Protein AF-0000000069709353 (afdb_homodimer)

Foldseek 3Di:
DDDDDWDADPVRDTDDDPVVCVVQVPDPPWDWDWDADPNDTDIHTDDPVRVVVVVVVVVVVVVVVVVVVVVVVVVVVVVVVVPDPCPDD/DDDDDWDADPVRDTDDDPVVCVVQVPDPPWDWDWDADPNDTDIHTDDPVRVVVVVVVVVVVVVVVVVVVVVVVVVVVVVVVVPDPCPDD

Secondary structure (DSSP, 8-state):
--EEEEEPPTTSEEEPPHHHHHHHT--TT-EEEEEEETTEEEEEPPPHHHHHHHHHHHHHHHHHHHHHHHHHHHHHHHHHHHTS-----/--EEEEEPPTTSEEEPPHHHHHHHT--TT-EEEEEEETTEEEEEPPPHHHHHHHHHHHHHHHHHHHHHHHHHHHHHHHHHHHTS-----

InterPro domains:
  IPR007159 SpoVT-AbrB domain [PF04014] (5-49)
  IPR007159 SpoVT-AbrB domain [PS51740] (3-48)
  IPR007159 SpoVT-AbrB domain [SM00966] (6-51)
  IPR007159 SpoVT-AbrB domain [TIGR01439] (5-45)
  IPR037914 SpoVT-AbrB domain superfamily [SSF89447] (3-46)
  IPR052975 Repressor-like protein SSo7c3-like [PTHR34860] (1-76)

pLDDT: mean 92.08, std 11.32, range [41.44, 98.44]

Sequence (178 aa):
MTEHTRKVGDRGQVTIPKELRDRRGIEGGDEIRFIEVNDEIIIKPPTDEERLAEGYKKRADRSRQLVEEMEGTSAEATDRLGDAPEWGEMTEHTRKVGDRGQVTIPKELRDRRGIEGGDEIRFIEVNDEIIIKPPTDEERLAEGYKKRADRSRQLVEEMEGTSAEATDRLGDAPEWGE

Nearest PDB structures (foldseek):
  1yfb-assembly1_A  TM=8.579E-01  e=1.110E-02  Bacillus subtilis
  1z0r-assembly1_B  TM=8.480E-01  e=2.102E-02 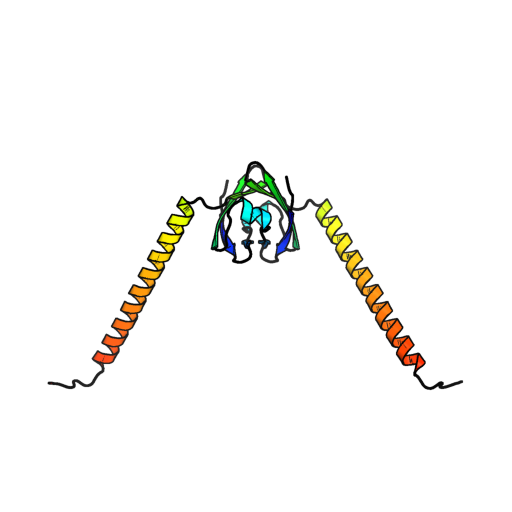 Bacillus subtilis
  2w1t-assembly1_B  TM=9.396E-01  e=4.244E-02  Bacillus subtilis
  2ro4-assembly1_B  TM=8.033E-01  e=1.972E-02  Bacillus subtilis
  2mrn-assembly1_B  TM=8.756E-01  e=7.541E-02  Escherichia coli K-12

Solvent-accessible surface area (backbone atoms only — not comparable to full-atom values): 9948 Å² total; per-residue (Å²): 120,74,74,44,76,42,57,28,33,84,81,36,31,34,59,54,53,63,72,58,26,64,75,61,67,53,49,56,66,38,54,27,35,41,36,56,56,96,93,30,40,34,49,40,66,60,50,72,65,54,50,49,51,51,52,52,51,53,52,51,49,52,50,52,52,50,51,51,49,49,51,49,53,50,51,51,51,52,55,56,51,71,67,46,73,78,73,67,132,119,73,72,44,76,42,57,27,33,84,81,35,31,34,58,54,54,63,70,58,25,65,76,61,68,54,49,56,68,37,54,29,36,39,37,56,56,96,93,29,40,33,51,41,65,61,51,72,65,55,50,49,52,52,52,51,49,53,51,51,50,53,49,51,51,50,52,50,49,49,50,48,53,51,51,50,51,52,56,58,50,72,68,44,75,78,74,66,132

Organism: NCBI:txid1604004

Structure (mmCIF, N/CA/C/O backbone):
data_AF-0000000069709353-model_v1
#
loop_
_entity.id
_entity.type
_entity.pdbx_description
1 polymer 'AbrB family transcriptional regulator'
#
loop_
_atom_site.group_PDB
_atom_site.id
_atom_site.type_symbol
_atom_site.label_atom_id
_atom_site.label_alt_id
_atom_site.label_comp_id
_atom_site.label_asym_id
_atom_site.label_entity_id
_atom_site.label_seq_id
_atom_site.pdbx_PDB_ins_code
_atom_site.Cartn_x
_atom_site.Cartn_y
_atom_site.Cartn_z
_atom_site.occupancy
_atom_site.B_iso_or_equiv
_atom_site.auth_seq_id
_atom_site.auth_comp_id
_atom_site.auth_asym_id
_atom_site.auth_atom_id
_atom_site.pdbx_PDB_model_num
ATOM 1 N N . MET A 1 1 ? -19.094 2.217 10.398 1 61.88 1 MET A N 1
ATOM 2 C CA . MET A 1 1 ? -18.172 2.373 9.273 1 61.88 1 MET A CA 1
ATOM 3 C C . MET A 1 1 ? -16.812 2.889 9.75 1 61.88 1 MET A C 1
ATOM 5 O O . MET A 1 1 ? -16.703 4.035 10.195 1 61.88 1 MET A O 1
ATOM 9 N N . THR A 1 2 ? -15.945 1.959 10.266 1 78.25 2 THR A N 1
ATOM 10 C CA . THR A 1 2 ? -14.719 2.439 10.875 1 78.25 2 THR A CA 1
ATOM 11 C C . THR A 1 2 ? -13.719 2.889 9.812 1 78.25 2 THR A C 1
ATOM 13 O O . THR A 1 2 ? -13.562 2.23 8.781 1 78.25 2 THR A O 1
ATOM 16 N N . GLU A 1 3 ? -13.367 4.238 9.859 1 90.94 3 GLU A N 1
ATOM 17 C CA . GLU A 1 3 ? -12.383 4.848 8.961 1 90.94 3 GLU A CA 1
ATOM 18 C C . GLU A 1 3 ? -10.977 4.77 9.547 1 90.94 3 GLU A C 1
ATOM 20 O O . GLU A 1 3 ? -10.797 4.91 10.758 1 90.94 3 GLU A O 1
ATOM 25 N N . HIS A 1 4 ? -10.023 4.383 8.633 1 94.69 4 HIS A N 1
ATOM 26 C CA . HIS A 1 4 ? -8.617 4.344 9.008 1 94.69 4 HIS A CA 1
ATOM 27 C C . HIS A 1 4 ? -7.777 5.254 8.117 1 94.69 4 HIS A C 1
ATOM 29 O O . HIS A 1 4 ? -8.008 5.324 6.91 1 94.69 4 HIS A O 1
ATOM 35 N N . THR A 1 5 ? -6.855 6.016 8.734 1 95.38 5 THR A N 1
ATOM 36 C CA . THR A 1 5 ? -5.953 6.883 7.984 1 95.38 5 THR A CA 1
ATOM 37 C C . THR A 1 5 ? -4.535 6.316 7.984 1 95.38 5 THR A C 1
ATOM 39 O O . THR A 1 5 ? -4.051 5.844 9.016 1 95.38 5 THR A O 1
ATOM 42 N N . ARG A 1 6 ? -3.936 6.332 6.801 1 97.06 6 ARG A N 1
ATOM 43 C CA . ARG A 1 6 ? -2.562 5.859 6.664 1 97.06 6 ARG A CA 1
ATOM 44 C C . ARG A 1 6 ? -1.762 6.762 5.73 1 97.06 6 ARG A C 1
ATOM 46 O O . ARG A 1 6 ? -2.318 7.355 4.805 1 97.06 6 ARG A O 1
ATOM 53 N N . LYS A 1 7 ? -0.504 6.844 5.973 1 97.12 7 LYS A N 1
ATOM 54 C CA . LYS A 1 7 ? 0.393 7.629 5.129 1 97.12 7 LYS A CA 1
ATOM 55 C C . LYS A 1 7 ? 0.875 6.816 3.932 1 97.12 7 LYS A C 1
ATOM 57 O O . LYS A 1 7 ? 1.219 5.641 4.074 1 97.12 7 LYS A O 1
ATOM 62 N N . VAL A 1 8 ? 0.862 7.508 2.832 1 98.38 8 VAL A N 1
ATOM 63 C CA . VAL A 1 8 ? 1.383 6.879 1.622 1 98.38 8 VAL A CA 1
ATOM 64 C C . VAL A 1 8 ? 2.906 6.98 1.603 1 98.38 8 VAL A C 1
ATOM 66 O O . VAL A 1 8 ? 3.467 8.047 1.871 1 98.38 8 VAL A O 1
ATOM 69 N N . GLY A 1 9 ? 3.539 5.91 1.3 1 98.12 9 GLY A N 1
ATOM 70 C CA . GLY A 1 9 ? 4.984 5.91 1.152 1 98.12 9 GLY A CA 1
ATOM 71 C C . GLY A 1 9 ? 5.457 6.602 -0.113 1 98.12 9 GLY A C 1
ATOM 72 O O . GLY A 1 9 ? 4.656 6.898 -1.001 1 98.12 9 GLY A O 1
ATOM 73 N N . ASP A 1 10 ? 6.836 6.781 -0.278 1 97.38 10 ASP A N 1
ATOM 74 C CA . ASP A 1 10 ? 7.445 7.52 -1.382 1 97.38 10 ASP A CA 1
ATOM 75 C C . ASP A 1 10 ? 7.191 6.816 -2.715 1 97.38 10 ASP A C 1
ATOM 77 O O . ASP A 1 10 ? 7.109 7.469 -3.758 1 97.38 10 ASP A O 1
ATOM 81 N N . ARG A 1 11 ? 7.012 5.551 -2.625 1 96.31 11 ARG A N 1
ATOM 82 C CA . ARG A 1 11 ? 6.859 4.785 -3.857 1 96.31 11 ARG A CA 1
ATOM 83 C C . ARG A 1 11 ? 5.395 4.422 -4.098 1 96.31 11 ARG A C 1
ATOM 85 O O . ARG A 1 11 ? 5.098 3.504 -4.863 1 96.31 11 ARG A O 1
ATOM 92 N N . GLY A 1 12 ? 4.508 5.023 -3.324 1 98 12 GLY A N 1
ATOM 93 C CA . GLY A 1 12 ? 3.084 4.801 -3.518 1 98 12 GLY A CA 1
ATOM 94 C C . GLY A 1 12 ? 2.549 3.631 -2.711 1 98 12 GLY A C 1
ATOM 95 O O . GLY A 1 12 ? 1.427 3.174 -2.941 1 98 12 GLY A O 1
ATOM 96 N N . GLN A 1 13 ? 3.342 3.123 -1.761 1 98.38 13 GLN A N 1
ATOM 97 C CA . GLN A 1 13 ? 2.92 1.999 -0.931 1 98.38 13 GLN A CA 1
ATOM 98 C C . GLN A 1 13 ? 2.088 2.475 0.256 1 98.38 13 GLN A C 1
ATOM 100 O O . GLN A 1 13 ? 2.377 3.516 0.847 1 98.38 13 GLN A O 1
ATOM 105 N N . VAL A 1 14 ? 1.079 1.693 0.552 1 98.19 14 VAL A N 1
ATOM 106 C CA . VAL A 1 14 ? 0.271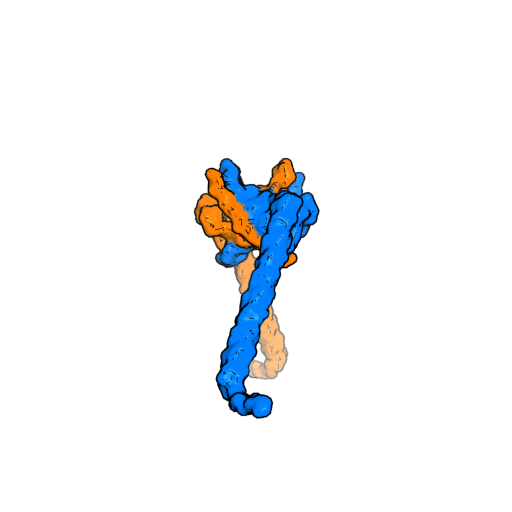 1.98 1.732 1 98.19 14 VAL A CA 1
ATOM 107 C C . VAL A 1 14 ? -0.056 0.681 2.465 1 98.19 14 VAL A C 1
ATOM 109 O O . VAL A 1 14 ? -0.217 -0.369 1.837 1 98.19 14 VAL A O 1
ATOM 112 N N . THR A 1 15 ? -0.146 0.765 3.727 1 98.44 15 THR A N 1
ATOM 113 C CA . THR A 1 15 ? -0.475 -0.398 4.543 1 98.44 15 THR A CA 1
ATOM 114 C C . THR A 1 15 ? -1.981 -0.498 4.762 1 98.44 15 THR A C 1
ATOM 116 O O . THR A 1 15 ? -2.607 0.445 5.25 1 98.44 15 THR A O 1
ATOM 119 N N . ILE A 1 16 ? -2.506 -1.633 4.379 1 97.94 16 ILE A N 1
ATOM 120 C CA . ILE A 1 16 ? -3.906 -1.901 4.68 1 97.94 16 ILE A CA 1
ATOM 121 C C . ILE A 1 16 ? -4.062 -2.25 6.16 1 97.94 16 ILE A C 1
ATOM 123 O O . ILE A 1 16 ? -3.459 -3.213 6.641 1 97.94 16 ILE A O 1
ATOM 127 N N . PRO A 1 17 ? -4.855 -1.536 6.84 1 97.38 17 PRO A N 1
ATOM 128 C CA . PRO A 1 17 ? -4.973 -1.766 8.281 1 97.38 17 PRO A CA 1
ATOM 129 C C . PRO A 1 17 ? -5.324 -3.211 8.625 1 97.38 17 PRO A C 1
ATOM 131 O O . PRO A 1 17 ? -6.102 -3.846 7.906 1 97.38 17 PRO A O 1
ATOM 134 N N . LYS A 1 18 ? -4.855 -3.607 9.734 1 96.38 18 LYS A N 1
ATOM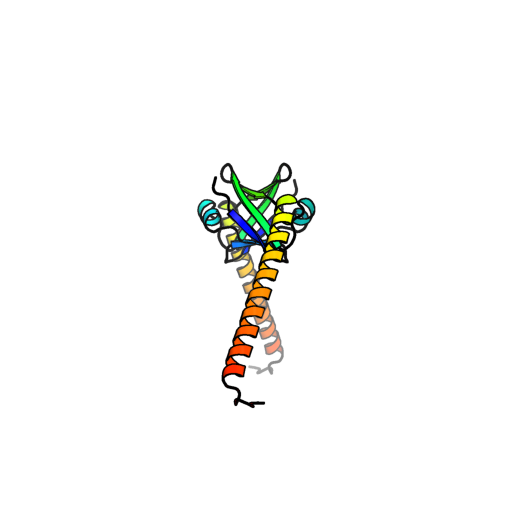 135 C CA . LYS A 1 18 ? -5.035 -4.992 10.156 1 96.38 18 LYS A CA 1
ATOM 136 C C . LYS A 1 18 ? -6.516 -5.348 10.258 1 96.38 18 LYS A C 1
ATOM 138 O O . LYS A 1 18 ? -6.93 -6.422 9.812 1 96.38 18 LYS A O 1
ATOM 143 N N . GLU A 1 19 ? -7.195 -4.5 10.852 1 95.12 19 GLU A N 1
ATOM 144 C CA . GLU A 1 19 ? -8.625 -4.758 11.031 1 95.12 19 GLU A CA 1
ATOM 145 C C . GLU A 1 19 ? -9.312 -5.023 9.695 1 95.12 19 GLU A C 1
ATOM 147 O O . GLU A 1 19 ? -10.148 -5.918 9.594 1 95.12 19 GLU A O 1
ATOM 152 N N . LEU A 1 20 ? -8.984 -4.258 8.672 1 95.75 20 LEU A N 1
ATOM 153 C CA . LEU A 1 20 ? -9.57 -4.426 7.348 1 95.75 20 LEU A CA 1
ATOM 154 C C . LEU A 1 20 ? -9.086 -5.719 6.703 1 95.75 20 LEU A C 1
ATOM 156 O O . LEU A 1 20 ? -9.859 -6.422 6.051 1 95.75 20 LEU A O 1
ATOM 160 N N . ARG A 1 21 ? -7.805 -6.012 6.891 1 96.81 21 ARG A N 1
ATOM 161 C CA . ARG A 1 21 ? -7.273 -7.25 6.336 1 96.81 21 ARG A CA 1
ATOM 162 C C . ARG A 1 21 ? -7.965 -8.469 6.945 1 96.81 21 ARG A C 1
ATOM 164 O O . ARG A 1 21 ? -8.367 -9.383 6.227 1 96.81 21 ARG A O 1
ATOM 171 N N . ASP A 1 22 ? -8.117 -8.43 8.242 1 95.19 22 ASP A N 1
ATOM 172 C CA . ASP A 1 22 ? -8.773 -9.531 8.945 1 95.19 22 ASP A CA 1
ATOM 173 C C . ASP A 1 22 ? -10.211 -9.703 8.469 1 95.19 22 ASP A C 1
ATOM 175 O O . ASP A 1 22 ? -10.648 -10.828 8.203 1 95.19 22 ASP A O 1
ATOM 179 N N . ARG A 1 23 ? -10.914 -8.656 8.289 1 94.38 23 ARG A N 1
ATOM 180 C CA . ARG A 1 23 ? -12.328 -8.695 7.934 1 94.38 23 ARG A CA 1
ATOM 181 C C . ARG A 1 23 ? -12.516 -9.148 6.488 1 94.38 23 ARG A C 1
ATOM 183 O O . ARG A 1 23 ? -13.5 -9.812 6.164 1 94.38 23 ARG A O 1
ATOM 190 N N . ARG A 1 24 ? -11.547 -8.812 5.652 1 95.38 24 ARG A N 1
ATOM 191 C CA . ARG A 1 24 ? -11.703 -9.086 4.23 1 95.38 24 ARG A CA 1
ATOM 192 C C . ARG A 1 24 ? -10.883 -10.305 3.812 1 95.38 24 ARG A C 1
ATOM 194 O O . ARG A 1 24 ? -10.867 -10.68 2.639 1 95.38 24 ARG A O 1
ATOM 201 N N . GLY A 1 25 ? -10.148 -10.789 4.777 1 95.38 25 GLY A N 1
ATOM 202 C CA . GLY A 1 25 ? -9.375 -11.992 4.496 1 95.38 25 GLY A CA 1
ATOM 203 C C . GLY A 1 25 ? -8.18 -11.734 3.598 1 95.38 25 GLY A C 1
ATOM 204 O O . GLY A 1 25 ? -7.895 -12.523 2.699 1 95.38 25 GLY A O 1
ATOM 205 N N . ILE A 1 26 ? -7.621 -10.672 3.781 1 97 26 ILE A N 1
ATOM 206 C CA . ILE A 1 26 ? -6.445 -10.336 2.986 1 97 26 ILE A CA 1
ATOM 207 C C . ILE A 1 26 ? -5.184 -10.781 3.723 1 97 26 ILE A C 1
ATOM 209 O O . ILE A 1 26 ? -4.965 -10.414 4.875 1 97 26 ILE A O 1
ATOM 213 N N . GLU A 1 27 ? -4.355 -11.547 3.051 1 96.75 27 GLU A N 1
ATOM 214 C CA . GLU A 1 27 ? -3.117 -12.07 3.615 1 96.75 27 GLU A CA 1
ATOM 215 C C . GLU A 1 27 ? -1.909 -11.648 2.785 1 96.75 27 GLU A C 1
ATOM 217 O O . GLU A 1 27 ? -2.055 -11.242 1.63 1 96.75 27 GLU A O 1
ATOM 222 N N . GLY A 1 28 ? -0.831 -11.648 3.479 1 97.19 28 GLY A N 1
ATOM 223 C CA . GLY A 1 28 ? 0.394 -11.453 2.719 1 97.19 28 GLY A CA 1
ATOM 224 C C . GLY A 1 28 ? 0.542 -12.43 1.565 1 97.19 28 GLY A C 1
ATOM 225 O O . GLY A 1 28 ? 0.275 -13.625 1.717 1 97.19 28 GLY A O 1
ATOM 226 N N . GLY A 1 29 ? 0.918 -11.773 0.402 1 96.56 29 GLY A N 1
ATOM 227 C CA . GLY A 1 29 ? 1.086 -12.609 -0.773 1 96.56 29 GLY A CA 1
ATOM 228 C C . GLY A 1 29 ? -0.139 -12.633 -1.668 1 96.56 29 GLY A C 1
ATOM 229 O O . GLY A 1 29 ? -0.067 -13.078 -2.816 1 96.56 29 GLY A O 1
ATOM 230 N N . ASP A 1 30 ? -1.254 -12.133 -1.118 1 97.25 30 ASP A N 1
ATOM 231 C CA . ASP A 1 30 ? -2.471 -12.078 -1.922 1 97.25 30 ASP A CA 1
ATOM 232 C C . ASP A 1 30 ? -2.303 -11.125 -3.105 1 97.25 30 ASP A C 1
ATOM 234 O O . ASP A 1 30 ? -1.63 -10.102 -2.992 1 97.25 30 ASP A O 1
ATOM 238 N N . GLU A 1 31 ? -2.893 -11.453 -4.172 1 97.06 31 GLU A N 1
ATOM 239 C CA . GLU A 1 31 ? -3.041 -10.516 -5.281 1 97.06 31 GLU A CA 1
ATOM 240 C C . GLU A 1 31 ? -4.387 -9.797 -5.219 1 97.06 31 GLU A C 1
ATOM 242 O O . GLU A 1 31 ? -5.438 -10.414 -5.402 1 97.06 31 GLU A O 1
ATOM 247 N N . ILE A 1 32 ? -4.32 -8.555 -5.027 1 97.38 32 ILE A N 1
ATOM 248 C CA . ILE A 1 32 ? -5.562 -7.801 -4.93 1 97.38 32 ILE A CA 1
ATOM 249 C C . ILE A 1 32 ? -5.77 -6.984 -6.203 1 97.38 32 ILE A C 1
ATOM 251 O O . ILE A 1 32 ? -4.836 -6.793 -6.984 1 97.38 32 ILE A O 1
ATOM 255 N N . ARG A 1 33 ? -6.984 -6.582 -6.438 1 96.75 33 ARG A N 1
ATOM 256 C CA . ARG A 1 33 ? -7.344 -5.77 -7.594 1 96.75 33 ARG A CA 1
ATOM 257 C C . ARG A 1 33 ? -7.699 -4.348 -7.172 1 96.75 33 ARG A C 1
ATOM 259 O O . ARG A 1 33 ? -8.406 -4.145 -6.18 1 96.75 33 ARG A O 1
ATOM 266 N N . PHE A 1 34 ? -7.195 -3.398 -7.883 1 97.06 34 PHE A N 1
ATOM 267 C CA . PHE A 1 34 ? -7.613 -2.004 -7.812 1 97.06 34 PHE A CA 1
ATOM 268 C C . PHE A 1 34 ? -8.625 -1.683 -8.914 1 97.06 34 PHE A C 1
ATOM 270 O O . PHE A 1 34 ? -8.344 -1.887 -10.094 1 97.06 34 PHE A O 1
ATOM 277 N N . ILE A 1 35 ? -9.734 -1.115 -8.43 1 94.44 35 ILE A N 1
ATOM 278 C CA . ILE A 1 35 ? -10.781 -0.728 -9.367 1 94.44 35 ILE A CA 1
ATOM 279 C C . ILE A 1 35 ? -11.172 0.729 -9.133 1 94.44 35 ILE A C 1
ATOM 281 O O . ILE A 1 35 ? -11.32 1.16 -7.988 1 94.44 35 ILE A O 1
ATOM 285 N N . GLU A 1 36 ? -11.281 1.416 -10.203 1 93.06 36 GLU A N 1
ATOM 286 C CA . GLU A 1 36 ? -11.75 2.793 -10.078 1 93.06 36 GLU A CA 1
ATOM 287 C C . GLU A 1 36 ? -13.211 2.916 -10.492 1 93.06 36 GLU A C 1
ATOM 289 O O . GLU A 1 36 ? -13.57 2.602 -11.633 1 93.06 36 GLU A O 1
ATOM 294 N N . VAL A 1 37 ? -14.047 3.301 -9.57 1 88.69 37 VAL A N 1
ATOM 295 C CA . VAL A 1 37 ? -15.469 3.518 -9.82 1 88.69 37 VAL A CA 1
ATOM 296 C C . VAL A 1 37 ? -15.875 4.902 -9.312 1 88.69 37 VAL A C 1
ATOM 298 O O . VAL A 1 37 ? -15.719 5.211 -8.133 1 88.69 37 VAL A O 1
ATOM 301 N N . ASN A 1 38 ? -16.469 5.785 -10.234 1 88.75 38 ASN A N 1
ATOM 302 C CA . ASN A 1 38 ? -16.922 7.121 -9.859 1 88.75 38 ASN A CA 1
ATOM 303 C C . ASN A 1 38 ? -15.836 7.887 -9.102 1 88.75 38 ASN A C 1
ATOM 305 O O . ASN A 1 38 ? -16.078 8.422 -8.023 1 88.75 38 ASN A O 1
ATOM 309 N N . ASP A 1 39 ? -14.602 7.789 -9.531 1 88.19 39 ASP A N 1
ATOM 310 C CA . ASP A 1 39 ? -13.453 8.539 -9.031 1 88.19 39 ASP A CA 1
ATOM 311 C C . ASP A 1 39 ? -13.016 8.023 -7.664 1 88.19 39 ASP A C 1
ATOM 313 O O . ASP A 1 39 ? -12.375 8.742 -6.895 1 88.19 39 ASP A O 1
ATOM 317 N N . GLU A 1 40 ? -13.516 6.812 -7.367 1 91.31 40 GLU A N 1
ATOM 318 C CA . GLU A 1 40 ? -13.086 6.152 -6.137 1 91.31 40 GLU A CA 1
ATOM 319 C C . GLU A 1 40 ? -12.234 4.922 -6.434 1 91.31 40 GLU A C 1
ATOM 321 O O . GLU A 1 40 ? -12.484 4.207 -7.406 1 91.31 40 GLU A O 1
ATOM 326 N N . ILE A 1 41 ? -11.273 4.766 -5.574 1 95.44 41 ILE A N 1
ATOM 327 C CA . ILE A 1 41 ? -10.445 3.574 -5.703 1 95.44 41 ILE A CA 1
ATOM 328 C C . ILE A 1 41 ? -10.961 2.479 -4.773 1 95.44 41 ILE A C 1
ATOM 330 O O . ILE A 1 41 ? -11.039 2.674 -3.557 1 95.44 41 ILE A O 1
ATOM 334 N N . ILE A 1 42 ? -11.336 1.327 -5.355 1 95.75 42 ILE A N 1
ATOM 335 C CA . ILE A 1 42 ? -11.852 0.19 -4.598 1 95.75 42 ILE A CA 1
ATOM 336 C C . ILE A 1 42 ? -10.844 -0.956 -4.641 1 95.75 42 ILE A C 1
ATOM 338 O O . ILE A 1 42 ? -10.305 -1.277 -5.703 1 95.75 42 ILE A O 1
ATOM 342 N N . ILE A 1 43 ? -10.586 -1.558 -3.486 1 96.38 43 ILE A N 1
ATOM 343 C CA . ILE A 1 43 ? -9.719 -2.725 -3.373 1 96.38 43 ILE A CA 1
ATOM 344 C C . ILE A 1 43 ? -10.562 -3.986 -3.232 1 96.38 43 ILE A C 1
ATOM 346 O O . ILE A 1 43 ? -11.453 -4.055 -2.381 1 96.38 43 ILE A O 1
ATOM 350 N N . LYS A 1 44 ? -10.266 -4.934 -4.082 1 95.88 44 LYS A N 1
ATOM 351 C CA . LYS A 1 44 ? -10.961 -6.215 -4.031 1 95.88 44 LYS A CA 1
ATOM 352 C C . LYS A 1 44 ? -10 -7.352 -3.701 1 95.88 44 LYS A C 1
ATOM 354 O O . LYS A 1 44 ? -9.023 -7.578 -4.426 1 95.88 44 LYS A O 1
ATOM 359 N N . PRO A 1 45 ? -10.266 -8.055 -2.615 1 96.88 45 PRO A N 1
ATOM 360 C CA . PRO A 1 45 ? -9.469 -9.25 -2.309 1 96.88 45 PRO A CA 1
ATOM 361 C C . PRO A 1 45 ? -9.656 -10.359 -3.336 1 96.88 45 PRO A C 1
ATOM 363 O O . PRO A 1 45 ? -10.641 -10.367 -4.074 1 96.88 45 PRO A O 1
ATOM 366 N N . PRO A 1 46 ? -8.711 -11.227 -3.391 1 96.62 46 PRO A N 1
ATOM 367 C CA . PRO A 1 46 ? -8.906 -12.359 -4.297 1 96.62 46 PRO A CA 1
ATOM 368 C C . PRO A 1 46 ? -10 -13.312 -3.824 1 96.62 46 PRO A C 1
ATOM 370 O O . PRO A 1 46 ? -10.242 -13.43 -2.621 1 96.62 46 PRO A O 1
ATOM 373 N N . THR A 1 47 ? -10.688 -13.891 -4.797 1 95.88 47 THR A N 1
ATOM 374 C CA . THR A 1 47 ? -11.609 -14.969 -4.473 1 95.88 47 THR A CA 1
ATOM 375 C C . THR A 1 47 ? -10.859 -16.25 -4.109 1 95.88 47 THR A C 1
ATOM 377 O O . THR A 1 47 ? -9.648 -16.344 -4.336 1 95.88 47 THR A O 1
ATOM 380 N N . ASP A 1 48 ? -11.547 -17.219 -3.537 1 96.31 48 ASP A N 1
ATOM 381 C CA . A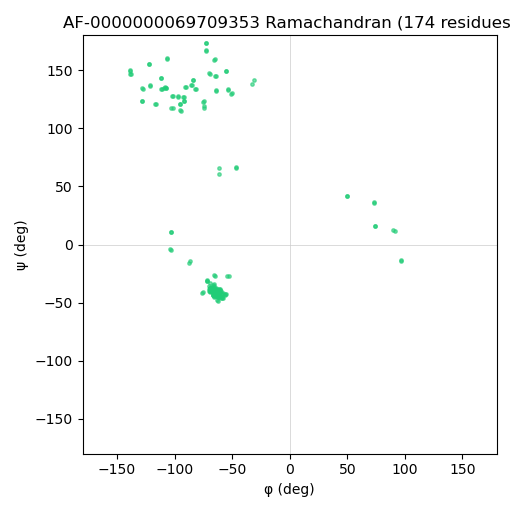SP A 1 48 ? -10.945 -18.516 -3.215 1 96.31 48 ASP A CA 1
ATOM 382 C C . ASP A 1 48 ? -10.414 -19.188 -4.473 1 96.31 48 ASP A C 1
ATOM 384 O O . ASP A 1 48 ? -9.359 -19.828 -4.441 1 96.31 48 ASP A O 1
ATOM 388 N N . GLU A 1 49 ? -11.219 -19.016 -5.445 1 97.88 49 GLU A N 1
ATOM 389 C CA . GLU A 1 49 ? -10.812 -19.609 -6.715 1 97.88 49 GLU A CA 1
ATOM 390 C C . GLU A 1 49 ? -9.516 -19 -7.227 1 97.88 49 GLU A C 1
ATOM 392 O O . GLU A 1 49 ? -8.633 -19.703 -7.711 1 97.88 49 GLU A O 1
ATOM 397 N N . GLU A 1 50 ? -9.453 -17.719 -7.125 1 96.94 50 GLU A N 1
ATOM 398 C CA . GLU A 1 50 ? -8.242 -17.031 -7.559 1 96.94 50 GLU A CA 1
ATOM 399 C C . GLU A 1 50 ? -7.035 -17.438 -6.719 1 96.94 50 GLU A C 1
ATOM 401 O O . GLU A 1 50 ? -5.938 -17.609 -7.25 1 96.94 50 GLU A O 1
ATOM 406 N N . ARG A 1 51 ? -7.234 -17.578 -5.504 1 96.75 51 ARG A N 1
ATOM 407 C CA . ARG A 1 51 ? -6.176 -18.031 -4.609 1 96.75 51 ARG A CA 1
ATOM 408 C C . ARG A 1 51 ? -5.688 -19.422 -4.992 1 96.75 51 ARG A C 1
ATOM 410 O O . ARG A 1 51 ? -4.484 -19.672 -5.027 1 96.75 51 ARG A O 1
ATOM 417 N N . LEU A 1 52 ? -6.633 -20.266 -5.258 1 97 52 LEU A N 1
ATOM 418 C CA . LEU A 1 52 ? -6.305 -21.625 -5.645 1 97 52 LEU A CA 1
ATOM 419 C C . LEU A 1 52 ? -5.52 -21.656 -6.949 1 97 52 LEU A C 1
ATOM 421 O O . LEU A 1 52 ? -4.508 -22.344 -7.062 1 97 52 LEU A O 1
ATOM 425 N N . ALA A 1 53 ? -6.023 -20.969 -7.852 1 97.56 53 ALA A N 1
ATOM 426 C CA . ALA A 1 53 ? -5.355 -20.891 -9.148 1 97.56 53 ALA A CA 1
ATOM 427 C C . ALA A 1 53 ? -3.92 -20.406 -9 1 97.56 53 ALA A C 1
ATOM 429 O O . ALA A 1 53 ? -3.002 -20.938 -9.617 1 97.56 53 ALA A O 1
ATOM 430 N N . GLU A 1 54 ? -3.678 -19.375 -8.18 1 96.19 54 GLU A N 1
ATOM 431 C CA . GLU A 1 54 ? -2.342 -18.828 -7.953 1 96.19 54 GLU A CA 1
ATOM 432 C C . GLU A 1 54 ? -1.431 -19.859 -7.297 1 96.19 54 GLU A C 1
ATOM 434 O O . GLU A 1 54 ? -0.249 -19.953 -7.633 1 96.19 54 GLU A O 1
ATOM 439 N N . GLY A 1 55 ? -2.023 -20.531 -6.355 1 96.62 55 GLY A N 1
ATOM 440 C CA . GLY A 1 55 ? -1.268 -21.594 -5.715 1 96.62 55 GLY A CA 1
ATOM 441 C C . GLY A 1 55 ? -0.798 -22.672 -6.684 1 96.62 55 GLY A C 1
ATOM 442 O O . GLY A 1 55 ? 0.361 -23.094 -6.641 1 96.62 55 GLY A O 1
ATOM 443 N N . TYR A 1 56 ? -1.67 -23.062 -7.594 1 97.88 56 TYR A N 1
ATOM 444 C CA . TYR A 1 56 ? -1.335 -24.062 -8.602 1 97.88 56 TYR A CA 1
ATOM 445 C C . TYR A 1 56 ? -0.253 -23.547 -9.547 1 97.88 56 TYR A C 1
ATOM 447 O O . TYR A 1 56 ? 0.673 -24.281 -9.898 1 97.88 56 TYR A O 1
ATOM 455 N N . LYS A 1 57 ? -0.451 -22.359 -9.914 1 97.31 57 LYS A N 1
ATOM 456 C CA . LYS A 1 57 ? 0.54 -21.75 -10.789 1 97.31 57 LYS A CA 1
ATOM 457 C C . LYS A 1 57 ? 1.919 -21.734 -10.141 1 97.31 57 LYS A C 1
ATOM 459 O O . LYS A 1 57 ? 2.918 -22.062 -10.773 1 97.31 57 LYS A O 1
ATOM 464 N N . LYS A 1 58 ? 1.976 -21.344 -8.875 1 96.44 58 LYS A N 1
ATOM 465 C CA . LYS A 1 58 ? 3.248 -21.281 -8.164 1 96.44 58 LYS A CA 1
ATOM 466 C C . LYS A 1 58 ? 3.891 -22.672 -8.07 1 96.44 58 LYS A C 1
ATOM 468 O O . LYS A 1 58 ? 5.109 -22.797 -8.203 1 96.44 58 LYS A O 1
ATOM 473 N N . ARG A 1 59 ? 3.111 -23.625 -7.852 1 97.62 59 ARG A N 1
ATOM 474 C CA . ARG A 1 59 ? 3.617 -25 -7.773 1 97.62 59 ARG A CA 1
ATOM 475 C C . ARG A 1 59 ? 4.164 -25.453 -9.117 1 97.62 59 ARG A C 1
ATOM 477 O O . ARG A 1 59 ? 5.223 -26.078 -9.188 1 97.62 59 ARG A O 1
ATOM 484 N N . ALA A 1 60 ? 3.467 -25.203 -10.125 1 98.12 60 ALA A N 1
ATOM 485 C CA . ALA A 1 60 ? 3.9 -25.562 -11.469 1 98.12 60 ALA A CA 1
ATOM 486 C C . ALA A 1 60 ? 5.211 -24.859 -11.828 1 98.12 60 ALA A C 1
ATOM 488 O O . ALA A 1 60 ? 6.109 -25.484 -12.406 1 98.12 60 ALA A O 1
ATOM 489 N N . ASP A 1 61 ? 5.344 -23.625 -11.469 1 98.06 61 ASP A N 1
ATOM 490 C CA . ASP A 1 61 ? 6.559 -22.875 -11.734 1 98.06 61 ASP A CA 1
ATOM 491 C C . ASP A 1 61 ? 7.758 -23.469 -11.008 1 98.06 61 ASP A C 1
ATOM 493 O O . ASP A 1 61 ? 8.844 -23.578 -11.578 1 98.06 61 ASP A O 1
ATOM 497 N N . ARG A 1 62 ? 7.465 -23.781 -9.797 1 97.94 62 ARG A N 1
ATOM 498 C CA . ARG A 1 62 ? 8.531 -24.391 -9.016 1 97.94 62 ARG A CA 1
ATOM 499 C C . ARG A 1 62 ? 8.984 -25.719 -9.633 1 97.94 62 ARG A C 1
ATOM 501 O O . ARG A 1 62 ? 10.188 -25.984 -9.703 1 97.94 62 ARG A O 1
ATOM 508 N N . SER A 1 63 ? 8 -26.453 -10.148 1 98.06 63 SER A N 1
ATOM 509 C CA . SER A 1 63 ? 8.312 -27.734 -10.797 1 98.06 63 SER A CA 1
ATOM 510 C C . SER A 1 63 ? 9.117 -27.531 -12.07 1 98.06 63 SER A C 1
ATOM 512 O O . SER A 1 63 ? 10.094 -28.234 -12.32 1 98.06 63 SER A O 1
ATOM 514 N N . ARG A 1 64 ? 8.727 -26.625 -12.781 1 98.38 64 ARG A N 1
ATOM 515 C CA . ARG A 1 64 ? 9.43 -26.312 -14.023 1 98.38 64 ARG A CA 1
ATOM 516 C C . ARG A 1 64 ? 10.867 -25.875 -13.734 1 98.38 64 ARG A C 1
ATOM 518 O O . ARG A 1 64 ? 11.797 -26.297 -14.422 1 98.38 64 ARG A O 1
ATOM 525 N N . GLN A 1 65 ? 11.07 -25.047 -12.719 1 98.25 65 GLN A N 1
ATOM 526 C CA . GLN A 1 65 ? 12.398 -24.562 -12.352 1 98.25 65 GLN A CA 1
ATOM 527 C C . GLN A 1 65 ? 13.297 -25.719 -11.914 1 98.25 65 GLN A C 1
ATOM 529 O O . GLN A 1 65 ? 14.484 -25.734 -12.25 1 98.25 65 GLN A O 1
ATOM 534 N N . LEU A 1 66 ? 12.648 -26.594 -11.234 1 97.75 66 LEU A N 1
ATOM 535 C CA . LEU A 1 66 ? 13.406 -27.75 -10.766 1 97.75 66 LEU A CA 1
ATOM 536 C C . LEU A 1 66 ? 13.844 -28.641 -11.93 1 97.75 66 LEU A C 1
ATOM 538 O O . LEU A 1 66 ? 14.977 -29.109 -11.969 1 97.75 66 LEU A O 1
ATOM 542 N N . VAL A 1 67 ? 12.984 -28.797 -12.891 1 97.5 67 VAL A N 1
ATOM 543 C CA . VAL A 1 67 ? 13.281 -29.594 -14.07 1 97.5 67 VAL A CA 1
ATOM 544 C C . VAL A 1 67 ? 14.391 -28.938 -14.883 1 97.5 67 VAL A C 1
ATOM 546 O O . VAL A 1 67 ? 15.328 -29.594 -15.328 1 97.5 67 VAL A O 1
ATOM 549 N N . GLU A 1 68 ? 14.344 -27.641 -14.945 1 97.75 68 GLU A N 1
ATOM 550 C CA . GLU A 1 68 ? 15.359 -26.906 -15.703 1 97.75 68 GLU A CA 1
ATOM 551 C C . GLU A 1 68 ? 16.719 -26.984 -15.016 1 97.75 68 GLU A C 1
ATOM 553 O O . GLU A 1 68 ? 17.75 -27.109 -15.68 1 97.75 68 GLU A O 1
ATOM 558 N N . GLU A 1 69 ? 16.594 -26.859 -13.711 1 97.38 69 GLU A N 1
ATOM 559 C CA . GLU A 1 69 ? 17.828 -26.969 -12.945 1 97.38 69 GLU A CA 1
ATOM 560 C C . GLU A 1 69 ? 18.453 -28.359 -13.086 1 97.38 69 GLU A C 1
ATOM 562 O O . GLU A 1 69 ? 19.672 -28.484 -13.227 1 97.38 69 GLU A O 1
ATOM 567 N N . MET A 1 70 ? 17.609 -29.328 -13.094 1 97.25 70 MET A N 1
ATOM 568 C CA . MET A 1 70 ? 18.094 -30.703 -13.227 1 97.25 70 MET A CA 1
ATOM 569 C C . MET A 1 70 ? 18.672 -30.938 -14.625 1 97.25 70 MET A C 1
ATOM 571 O O . MET A 1 70 ? 19.672 -31.625 -14.773 1 97.25 70 MET A O 1
ATOM 575 N N . GLU A 1 71 ? 18.031 -30.375 -15.547 1 96.38 71 GLU A N 1
ATOM 576 C CA . GLU A 1 71 ? 18.531 -30.469 -16.906 1 96.38 71 GLU A CA 1
ATOM 577 C C . GLU A 1 71 ? 19.859 -29.75 -17.062 1 96.38 71 GLU A C 1
ATOM 579 O O . GLU A 1 71 ? 20.75 -30.219 -17.766 1 96.38 71 GLU A O 1
ATOM 584 N N . GLY A 1 72 ? 19.922 -28.641 -16.375 1 92.88 72 GLY A N 1
ATOM 585 C CA . GLY A 1 72 ? 21.188 -27.922 -16.375 1 92.88 72 GLY A CA 1
ATOM 586 C C . GLY A 1 72 ? 22.297 -28.688 -15.703 1 92.88 72 GLY A C 1
ATOM 587 O O . GLY A 1 72 ? 23.422 -28.766 -16.234 1 92.88 72 GLY A O 1
ATOM 588 N N . THR A 1 73 ? 21.984 -29.266 -14.586 1 94.06 73 THR A N 1
ATOM 589 C CA . THR A 1 73 ? 22.969 -30.062 -13.852 1 94.06 73 THR A CA 1
ATOM 590 C C . THR A 1 73 ? 23.359 -31.297 -14.648 1 94.06 73 THR A C 1
ATOM 592 O O . THR A 1 73 ? 24.547 -31.672 -14.68 1 94.06 73 THR A O 1
ATOM 595 N N . SER A 1 74 ? 22.406 -31.891 -15.375 1 94 74 SER A N 1
ATOM 596 C CA . SER A 1 74 ? 22.672 -33.062 -16.203 1 94 74 SER A CA 1
ATOM 597 C C . SER A 1 74 ? 23.547 -32.719 -17.406 1 94 74 SER A C 1
ATOM 599 O O . SER A 1 74 ? 24.484 -33.438 -17.734 1 94 74 SER A O 1
ATOM 601 N N . ALA A 1 75 ? 23.297 -31.578 -17.969 1 93.94 75 ALA A N 1
ATOM 602 C CA . ALA A 1 75 ? 24.109 -31.125 -19.094 1 93.94 75 ALA A CA 1
ATOM 603 C C . ALA A 1 75 ? 25.547 -30.859 -18.672 1 93.94 75 ALA A C 1
ATOM 605 O O . ALA A 1 75 ? 26.484 -31.188 -19.391 1 93.94 75 ALA A O 1
ATOM 606 N N . GLU A 1 76 ? 25.641 -30.266 -17.469 1 91.62 76 GLU A N 1
ATOM 607 C CA . GLU A 1 76 ? 26.984 -29.984 -16.953 1 91.62 76 GLU A CA 1
ATOM 608 C C . GLU A 1 76 ? 27.734 -31.281 -16.641 1 91.62 76 GLU A C 1
ATOM 610 O O . GLU A 1 76 ? 28.938 -31.375 -16.922 1 91.62 76 GLU A O 1
ATOM 615 N N . ALA A 1 77 ? 27.062 -32.312 -16.188 1 93.69 77 ALA A N 1
ATOM 616 C CA . ALA A 1 77 ? 27.688 -33.594 -15.898 1 93.69 77 ALA A CA 1
ATOM 617 C C . ALA A 1 77 ? 28.125 -34.312 -17.172 1 93.69 77 ALA A C 1
ATOM 619 O O . ALA A 1 77 ? 29.203 -34.875 -17.234 1 93.69 77 ALA A O 1
ATOM 620 N N . THR A 1 78 ? 27.312 -34.156 -18.234 1 91.06 78 THR A N 1
ATOM 621 C CA . THR A 1 78 ? 27.625 -34.75 -19.531 1 91.06 78 THR A CA 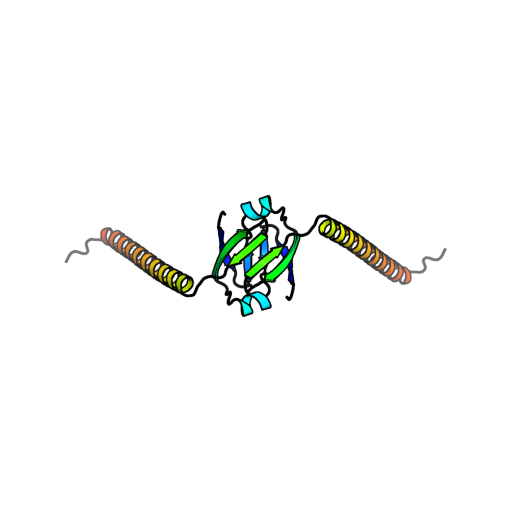1
ATOM 622 C C . THR A 1 78 ? 28.828 -34.062 -20.156 1 91.06 78 THR A C 1
ATOM 624 O O . THR A 1 78 ? 29.703 -34.719 -20.719 1 91.06 78 THR A O 1
ATOM 627 N N . ASP A 1 79 ? 28.875 -32.719 -19.938 1 88.56 79 ASP A N 1
ATOM 628 C CA . ASP A 1 79 ? 30 -31.953 -20.469 1 88.56 79 ASP A CA 1
ATOM 629 C C . ASP A 1 79 ? 31.297 -32.281 -19.734 1 88.56 79 ASP A C 1
ATOM 631 O O . ASP A 1 79 ? 32.344 -32.469 -20.359 1 88.56 79 ASP A O 1
ATOM 635 N N . ARG A 1 80 ? 31.281 -32.5 -18.422 1 87.88 80 ARG A N 1
ATOM 636 C CA . ARG A 1 80 ? 32.438 -32.812 -17.625 1 87.88 80 ARG A CA 1
ATOM 637 C C . ARG A 1 80 ? 32.938 -34.25 -17.906 1 87.88 80 ARG A C 1
ATOM 639 O O . ARG A 1 80 ? 34.125 -34.5 -17.906 1 87.88 80 ARG A O 1
ATOM 646 N N . LEU A 1 81 ? 32 -35.156 -18.234 1 88.38 81 LEU A N 1
ATOM 647 C CA . LEU A 1 81 ? 32.344 -36.562 -18.562 1 88.38 81 LEU A CA 1
ATOM 648 C C . LEU A 1 81 ? 32.938 -36.656 -19.969 1 88.38 81 LEU A C 1
ATOM 650 O O . LEU A 1 81 ? 33.812 -37.469 -20.234 1 88.38 81 LEU A O 1
ATOM 654 N N . GLY A 1 82 ? 32.344 -35.938 -20.812 1 80.81 82 GLY A N 1
ATOM 655 C CA . GLY A 1 82 ? 32.938 -35.906 -22.141 1 80.81 82 GLY A CA 1
ATOM 656 C C . GLY A 1 82 ? 34.406 -35.562 -22.141 1 80.81 82 GLY A C 1
ATOM 657 O O . GLY A 1 82 ? 35.156 -35.969 -23.031 1 80.81 82 GLY A O 1
ATOM 658 N N . ASP A 1 83 ? 34.969 -34.781 -21.109 1 71.19 83 ASP A N 1
ATOM 659 C CA . ASP A 1 83 ? 36.375 -34.469 -20.969 1 71.19 83 ASP A CA 1
ATOM 660 C C . ASP A 1 83 ? 37.125 -35.531 -20.188 1 71.19 83 ASP A C 1
ATOM 662 O O . ASP A 1 83 ? 38.344 -35.438 -20 1 71.19 83 ASP A O 1
ATOM 666 N N . ALA A 1 84 ? 36.438 -36.375 -19.5 1 71 84 ALA A N 1
ATOM 667 C CA . ALA A 1 84 ? 37.125 -37.406 -18.719 1 71 84 ALA A CA 1
ATOM 668 C C . ALA A 1 84 ? 37.906 -38.375 -19.625 1 71 84 ALA A C 1
ATOM 670 O O . ALA A 1 84 ? 37.5 -38.625 -20.766 1 71 84 ALA A O 1
ATOM 671 N N . PRO A 1 85 ? 39.25 -38.594 -19.125 1 64.38 85 PRO A N 1
ATOM 672 C CA . PRO A 1 85 ? 40.031 -39.531 -19.922 1 64.38 85 PRO A CA 1
ATOM 673 C C . PRO A 1 85 ? 39.281 -40.844 -20.188 1 64.38 85 PRO A C 1
ATOM 675 O O . PRO A 1 85 ? 38.406 -41.219 -19.406 1 64.38 85 PRO A O 1
ATOM 678 N N . GLU A 1 86 ? 39.25 -41.219 -21.344 1 57.78 86 GLU A N 1
ATOM 679 C CA . GLU A 1 86 ? 38.656 -42.5 -21.734 1 57.78 86 GLU A CA 1
ATOM 680 C C . GLU A 1 86 ? 39.125 -43.625 -20.812 1 57.78 86 GLU A C 1
ATOM 682 O O . GLU A 1 86 ? 40.312 -43.938 -20.75 1 57.78 86 GLU A O 1
ATOM 687 N N . TRP A 1 87 ? 38.781 -43.594 -19.609 1 60.28 87 TRP A N 1
ATOM 688 C CA . TRP A 1 87 ? 39.25 -44.812 -18.922 1 60.28 87 TRP A CA 1
ATOM 689 C C . TRP A 1 87 ? 38.625 -46.062 -19.547 1 60.28 87 TRP A C 1
ATOM 691 O O . TRP A 1 87 ? 37.406 -46.188 -19.609 1 60.28 87 TRP A O 1
ATOM 701 N N . GLY A 1 88 ? 39.031 -46.25 -20.766 1 45.62 88 GLY A N 1
ATOM 702 C CA . GLY A 1 88 ? 38.625 -47.469 -21.453 1 45.62 88 GLY A CA 1
ATOM 703 C C . GLY A 1 88 ? 38.438 -48.625 -20.516 1 45.62 88 GLY A C 1
ATOM 704 O O . GLY A 1 88 ? 39.062 -48.719 -19.469 1 45.62 88 GLY A O 1
ATOM 705 N N . GLU A 1 89 ? 37.344 -49.469 -20.812 1 42 89 GLU A N 1
ATOM 706 C CA . GLU A 1 89 ? 37.375 -50.875 -20.375 1 42 89 GLU A CA 1
ATOM 707 C C . GLU A 1 89 ? 38.75 -51.5 -20.641 1 42 89 GLU A C 1
ATOM 709 O O . GLU A 1 89 ? 39.438 -51.125 -21.594 1 42 89 GLU A O 1
ATOM 714 N N . MET B 1 1 ? -12.883 1.353 -17.297 1 61.53 1 MET B N 1
ATOM 715 C CA . MET B 1 1 ? -12.594 1.018 -15.898 1 61.53 1 MET B CA 1
ATOM 716 C C . MET B 1 1 ? -11.344 0.161 -15.797 1 61.53 1 MET B C 1
ATOM 718 O O . MET B 1 1 ? -11.336 -0.995 -16.219 1 61.53 1 MET B O 1
ATOM 722 N N . THR B 1 2 ? -10.133 0.805 -15.844 1 78.19 2 THR B N 1
ATOM 723 C CA . THR B 1 2 ? -8.914 0.005 -15.898 1 78.19 2 THR B CA 1
ATOM 724 C C . THR B 1 2 ? -8.609 -0.614 -14.539 1 78.19 2 THR B C 1
ATOM 726 O O . THR B 1 2 ? -8.758 0.041 -13.5 1 78.19 2 THR B O 1
ATOM 729 N N . GLU B 1 3 ? -8.578 -2.006 -14.516 1 90.94 3 GLU B N 1
ATOM 730 C CA . GLU B 1 3 ? -8.258 -2.785 -13.32 1 90.94 3 GLU B CA 1
ATOM 731 C C . GLU B 1 3 ? -6.758 -3.078 -13.25 1 90.94 3 GLU B C 1
ATOM 733 O O . GLU B 1 3 ? -6.113 -3.318 -14.266 1 90.94 3 GLU B O 1
ATOM 738 N N . HIS B 1 4 ? -6.227 -2.887 -11.984 1 94.88 4 HIS B N 1
ATOM 739 C CA . HIS B 1 4 ? -4.828 -3.205 -11.727 1 94.88 4 HIS B CA 1
ATOM 740 C C . HIS B 1 4 ? -4.695 -4.242 -10.617 1 94.88 4 HIS B C 1
ATOM 742 O O . HIS B 1 4 ? -5.43 -4.195 -9.625 1 94.88 4 HIS B O 1
ATOM 748 N N . THR B 1 5 ? -3.807 -5.227 -10.812 1 95.44 5 THR B N 1
ATOM 749 C CA . THR B 1 5 ? -3.543 -6.242 -9.797 1 95.44 5 THR B CA 1
ATOM 750 C C . THR B 1 5 ? -2.174 -6.027 -9.164 1 95.44 5 THR B C 1
ATOM 752 O O . THR B 1 5 ? -1.198 -5.738 -9.859 1 95.44 5 THR B O 1
ATOM 755 N N . ARG B 1 6 ? -2.166 -6.117 -7.832 1 97.12 6 ARG B N 1
ATOM 756 C CA . ARG B 1 6 ? -0.915 -5.977 -7.094 1 97.12 6 ARG B CA 1
ATOM 757 C C . ARG B 1 6 ? -0.832 -6.988 -5.957 1 97.12 6 ARG B C 1
ATOM 759 O O . ARG B 1 6 ? -1.854 -7.371 -5.387 1 97.12 6 ARG B O 1
ATOM 766 N N . LYS B 1 7 ? 0.351 -7.387 -5.656 1 97.12 7 LYS B N 1
ATOM 767 C CA . LYS B 1 7 ? 0.583 -8.312 -4.551 1 97.12 7 LYS B CA 1
ATOM 768 C C . LYS B 1 7 ? 0.684 -7.57 -3.221 1 97.12 7 LYS B C 1
ATOM 770 O O . LYS B 1 7 ? 1.323 -6.523 -3.137 1 97.12 7 LYS B O 1
ATOM 775 N N . VAL B 1 8 ? 0.038 -8.18 -2.262 1 98.38 8 VAL B N 1
ATOM 776 C CA . VAL B 1 8 ? 0.122 -7.625 -0.915 1 98.38 8 VAL B CA 1
ATOM 777 C C . VAL B 1 8 ? 1.416 -8.086 -0.246 1 98.38 8 VAL B C 1
ATOM 779 O O . VAL B 1 8 ? 1.765 -9.266 -0.302 1 98.38 8 VAL B O 1
ATOM 782 N N . GLY B 1 9 ? 2.094 -7.184 0.355 1 98.12 9 GLY B N 1
ATOM 783 C CA . GLY B 1 9 ? 3.291 -7.52 1.109 1 98.12 9 GLY B CA 1
ATOM 784 C C . GLY B 1 9 ? 2.992 -8.234 2.414 1 98.12 9 GLY B C 1
ATOM 785 O O . GLY B 1 9 ? 1.843 -8.273 2.855 1 98.12 9 GLY B O 1
ATOM 786 N N . ASP B 1 10 ? 4.082 -8.734 3.145 1 97.31 10 ASP B N 1
ATOM 787 C CA . ASP B 1 10 ? 3.965 -9.539 4.359 1 97.31 10 ASP B CA 1
ATOM 788 C C . ASP B 1 10 ? 3.34 -8.727 5.492 1 97.31 10 ASP B C 1
ATOM 790 O O . ASP B 1 10 ? 2.668 -9.281 6.363 1 97.31 10 ASP B O 1
ATOM 794 N N . ARG B 1 11 ? 3.533 -7.457 5.402 1 96.38 11 ARG B N 1
ATOM 795 C CA . ARG B 1 11 ? 3.051 -6.613 6.492 1 96.38 11 ARG B CA 1
ATOM 796 C C . ARG B 1 11 ? 1.761 -5.898 6.098 1 96.38 11 ARG B C 1
ATOM 798 O O . ARG B 1 11 ? 1.389 -4.898 6.715 1 96.38 11 ARG B O 1
ATOM 805 N N . GLY B 1 12 ? 1.186 -6.293 4.984 1 98 12 GLY B N 1
ATOM 806 C CA . GLY B 1 12 ? -0.086 -5.73 4.562 1 98 12 GLY B CA 1
ATOM 807 C C . GLY B 1 12 ? 0.067 -4.516 3.668 1 98 12 GLY B C 1
ATOM 808 O O . GLY B 1 12 ? -0.9 -3.789 3.426 1 98 12 GLY B O 1
ATOM 809 N N . GLN B 1 13 ? 1.291 -4.242 3.184 1 98.38 13 GLN B N 1
ATOM 810 C CA . GLN B 1 13 ? 1.539 -3.1 2.314 1 98.38 13 GLN B CA 1
ATOM 811 C C . GLN B 1 13 ? 1.218 -3.434 0.86 1 98.38 13 GLN B C 1
ATOM 813 O O . GLN B 1 13 ? 1.482 -4.547 0.401 1 98.38 13 GLN B O 1
ATOM 818 N N . VAL B 1 14 ? 0.646 -2.457 0.202 1 98.19 14 VAL B N 1
ATOM 819 C CA . VAL B 1 14 ? 0.386 -2.609 -1.226 1 98.19 14 VAL B CA 1
ATOM 820 C C . VAL B 1 14 ? 0.728 -1.312 -1.955 1 98.19 14 VAL B C 1
ATOM 822 O O . VAL B 1 14 ? 0.575 -0.221 -1.399 1 98.19 14 VAL B O 1
ATOM 825 N N . THR B 1 15 ? 1.173 -1.436 -3.135 1 98.44 15 THR B N 1
ATOM 826 C CA . THR B 1 15 ? 1.511 -0.272 -3.947 1 98.44 15 THR B CA 1
ATOM 827 C C . THR B 1 15 ? 0.314 0.167 -4.785 1 98.44 15 THR B C 1
ATOM 829 O O . THR B 1 15 ? -0.242 -0.627 -5.547 1 98.44 15 THR B O 1
ATOM 832 N N . ILE B 1 16 ? -0.054 1.401 -4.609 1 97.94 16 ILE B N 1
ATOM 833 C CA . ILE B 1 16 ? -1.085 1.975 -5.465 1 97.94 16 ILE B CA 1
ATOM 834 C C . ILE B 1 16 ? -0.502 2.271 -6.848 1 97.94 16 ILE B C 1
ATOM 836 O O . ILE B 1 16 ? 0.454 3.039 -6.973 1 97.94 16 ILE B O 1
ATOM 840 N N . PRO B 1 17 ? -1.066 1.741 -7.832 1 97.38 17 PRO B N 1
ATOM 841 C CA . PRO B 1 17 ? -0.496 1.913 -9.172 1 97.38 17 PRO B CA 1
ATOM 842 C C . PRO B 1 17 ? -0.316 3.381 -9.555 1 97.38 17 PRO B C 1
ATOM 844 O O . PRO B 1 17 ? -1.148 4.219 -9.195 1 97.38 17 PRO B O 1
ATOM 847 N N . LYS B 1 18 ? 0.657 3.584 -10.328 1 96.44 18 LYS B N 1
ATOM 848 C CA . LYS B 1 18 ? 1.013 4.945 -10.711 1 96.44 18 LYS B CA 1
ATOM 849 C C . LYS B 1 18 ? -0.151 5.641 -11.414 1 96.44 18 LYS B C 1
ATOM 851 O O . LYS B 1 18 ? -0.452 6.801 -11.133 1 96.44 18 LYS B O 1
ATOM 856 N N . GLU B 1 19 ? -0.691 4.941 -12.289 1 95.06 19 GLU B N 1
ATOM 857 C CA . GLU B 1 19 ? -1.795 5.52 -13.055 1 95.06 19 GLU B CA 1
ATOM 858 C C . GLU B 1 19 ? -2.906 6.012 -12.125 1 95.06 19 GLU B C 1
ATOM 860 O O . GLU B 1 19 ? -3.475 7.082 -12.352 1 95.06 19 GLU B O 1
ATOM 865 N N . LEU B 1 20 ? -3.242 5.25 -11.117 1 95.69 20 LEU B N 1
ATOM 866 C CA . LEU B 1 20 ? -4.281 5.625 -10.164 1 95.69 20 LEU B CA 1
ATOM 867 C C . LEU B 1 20 ? -3.826 6.801 -9.297 1 95.69 20 LEU B C 1
ATOM 869 O O . LEU B 1 20 ? -4.613 7.707 -9.008 1 95.69 20 LEU B O 1
ATOM 873 N N . ARG B 1 21 ? -2.561 6.762 -8.906 1 96.75 21 ARG B N 1
ATOM 874 C CA . ARG B 1 21 ? -2.035 7.867 -8.109 1 96.75 21 ARG B CA 1
ATOM 875 C C . ARG B 1 21 ? -2.088 9.172 -8.891 1 96.75 21 ARG B C 1
ATOM 877 O O . ARG B 1 21 ? -2.525 10.203 -8.359 1 96.75 21 ARG B O 1
ATOM 884 N N . ASP B 1 22 ? -1.676 9.109 -10.125 1 95.12 22 ASP B N 1
ATOM 885 C CA . ASP B 1 22 ? -1.683 10.289 -10.977 1 95.12 22 ASP B CA 1
ATOM 886 C C . ASP B 1 22 ? -3.1 10.828 -11.156 1 95.12 22 ASP B C 1
ATOM 888 O O . ASP B 1 22 ? -3.33 12.039 -11.039 1 95.12 22 ASP B O 1
ATOM 892 N N . ARG B 1 23 ? -4.043 9.984 -11.359 1 94.25 23 ARG B N 1
ATOM 893 C CA . ARG B 1 23 ? -5.418 10.383 -11.648 1 94.25 23 ARG B CA 1
ATOM 894 C C . ARG B 1 23 ? -6.098 10.945 -10.406 1 94.25 23 ARG B C 1
ATOM 896 O O . ARG B 1 23 ? -6.941 11.836 -10.5 1 94.25 23 ARG B O 1
ATOM 903 N N . ARG B 1 24 ? -5.688 10.445 -9.25 1 95.31 24 ARG B N 1
ATOM 904 C CA . ARG B 1 24 ? -6.371 10.828 -8.023 1 95.31 24 ARG B CA 1
ATOM 905 C C . ARG B 1 24 ? -5.547 11.836 -7.23 1 95.31 24 ARG B C 1
ATOM 907 O O . ARG B 1 24 ? -5.957 12.273 -6.152 1 95.31 24 ARG B O 1
ATOM 914 N N . GLY B 1 25 ? -4.375 12.086 -7.754 1 95.31 25 GLY B N 1
ATOM 915 C CA . GLY B 1 25 ? -3.537 13.086 -7.105 1 95.31 25 GLY B CA 1
ATOM 916 C C . GLY B 1 25 ? -2.939 12.602 -5.801 1 95.31 25 GLY B C 1
ATOM 917 O O . GLY B 1 25 ? -2.889 13.352 -4.82 1 95.31 25 GLY B O 1
ATOM 918 N N . ILE B 1 26 ? -2.625 11.422 -5.77 1 96.94 26 ILE B N 1
ATOM 919 C CA . ILE B 1 26 ? -2.02 10.867 -4.566 1 96.94 26 ILE B CA 1
ATOM 920 C C . ILE B 1 26 ? -0.499 10.961 -4.66 1 96.94 26 ILE B C 1
ATOM 922 O O . ILE B 1 26 ? 0.102 10.492 -5.629 1 96.94 26 ILE B O 1
ATOM 926 N N . GLU B 1 27 ? 0.107 11.539 -3.654 1 96.69 27 GLU B N 1
ATOM 927 C CA . GLU B 1 27 ? 1.553 11.727 -3.6 1 96.69 27 GLU B CA 1
ATOM 928 C C . GLU B 1 27 ? 2.15 11.07 -2.361 1 96.69 27 GLU B C 1
ATOM 930 O O . GLU B 1 27 ? 1.434 10.758 -1.407 1 96.69 27 GLU B O 1
ATOM 935 N N . GLY B 1 28 ? 3.383 10.773 -2.527 1 97.12 28 GLY B N 1
ATOM 936 C CA . GLY B 1 28 ? 4.078 10.328 -1.331 1 97.12 28 GLY B CA 1
ATOM 937 C C . GLY B 1 28 ? 3.945 11.297 -0.171 1 97.12 28 GLY B C 1
ATOM 938 O O . GLY B 1 28 ? 4.062 12.508 -0.352 1 97.12 28 GLY B O 1
ATOM 939 N N . GLY B 1 29 ? 3.627 10.633 1.009 1 96.5 29 GLY B N 1
ATOM 940 C CA . GLY B 1 29 ? 3.465 11.469 2.189 1 96.5 29 GLY B CA 1
ATOM 941 C C . GLY B 1 29 ? 2.02 11.828 2.471 1 96.5 29 GLY B C 1
ATOM 942 O O . GLY B 1 29 ? 1.693 12.305 3.562 1 96.5 29 GLY B O 1
ATOM 943 N N . ASP B 1 30 ? 1.172 11.586 1.462 1 97.25 30 ASP B N 1
ATOM 944 C CA . ASP B 1 30 ? -0.248 11.859 1.659 1 97.25 30 ASP B CA 1
AT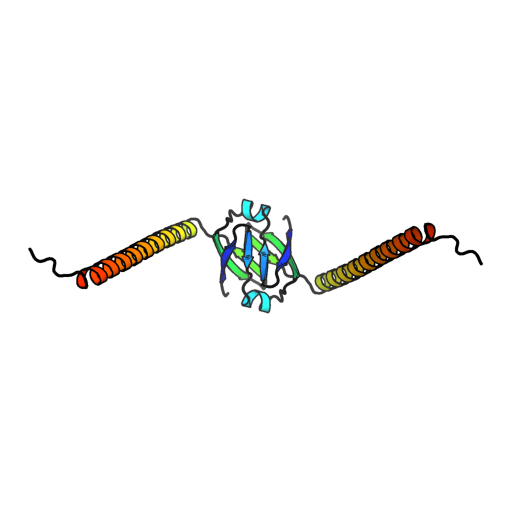OM 945 C C . ASP B 1 30 ? -0.835 10.969 2.748 1 97.25 30 ASP B C 1
ATOM 947 O O . ASP B 1 30 ? -0.444 9.805 2.883 1 97.25 30 ASP B O 1
ATOM 951 N N . GLU B 1 31 ? -1.737 11.477 3.475 1 97 31 GLU B N 1
ATOM 952 C CA . GLU B 1 31 ? -2.566 10.664 4.363 1 97 31 GLU B CA 1
ATOM 953 C C . GLU B 1 31 ? -3.881 10.281 3.689 1 97 31 GLU B C 1
ATOM 955 O O . GLU B 1 31 ? -4.727 11.141 3.436 1 97 31 GLU B O 1
ATOM 960 N N . ILE B 1 32 ? -4.035 9.047 3.492 1 97.38 32 ILE B N 1
ATOM 961 C CA . ILE B 1 32 ? -5.254 8.602 2.826 1 97.38 32 ILE B CA 1
ATOM 962 C C . ILE B 1 32 ? -6.18 7.93 3.838 1 97.38 32 ILE B C 1
ATOM 964 O O . ILE B 1 32 ? -5.75 7.559 4.934 1 97.38 32 ILE B O 1
ATOM 968 N N . ARG B 1 33 ? -7.438 7.863 3.502 1 96.81 33 ARG B N 1
ATOM 969 C CA . ARG B 1 33 ? -8.438 7.223 4.344 1 96.81 33 ARG B CA 1
ATOM 970 C C . ARG B 1 33 ? -8.906 5.906 3.734 1 96.81 33 ARG B C 1
ATOM 972 O O . ARG B 1 33 ? -9.148 5.824 2.527 1 96.81 33 ARG B O 1
ATOM 979 N N . PHE B 1 34 ? -9.008 4.883 4.551 1 97.12 34 PHE B N 1
ATOM 980 C CA . PHE B 1 34 ? -9.672 3.623 4.23 1 97.12 34 PHE B CA 1
ATOM 981 C C . PHE B 1 34 ? -11.094 3.607 4.77 1 97.12 34 PHE B C 1
ATOM 983 O O . PHE B 1 34 ? -11.312 3.801 5.969 1 97.12 34 PHE B O 1
ATOM 990 N N . ILE B 1 35 ? -11.992 3.312 3.811 1 94.69 35 ILE B N 1
ATOM 991 C CA . ILE B 1 35 ? -13.406 3.238 4.188 1 94.69 35 ILE B CA 1
ATOM 992 C C . ILE B 1 35 ? -13.992 1.905 3.725 1 94.69 35 ILE B C 1
ATOM 994 O O . ILE B 1 35 ? -13.727 1.461 2.604 1 94.69 35 ILE B O 1
ATOM 998 N N . GLU B 1 36 ? -14.695 1.314 4.609 1 93.06 36 GLU B N 1
ATOM 999 C CA . GLU B 1 36 ? -15.383 0.084 4.223 1 93.06 36 GLU B CA 1
ATOM 1000 C C . GLU B 1 36 ? -16.859 0.337 3.959 1 93.06 36 GLU B C 1
ATOM 1002 O O . GLU B 1 36 ? -17.594 0.798 4.844 1 93.06 36 GLU B O 1
ATOM 1007 N N . VAL B 1 37 ? -17.281 0.098 2.746 1 88.81 37 VAL B N 1
ATOM 1008 C CA . VAL B 1 37 ? -18.672 0.24 2.344 1 88.81 37 VAL B CA 1
ATOM 1009 C C . VAL B 1 37 ? -19.141 -1.034 1.644 1 88.81 37 VAL B C 1
ATOM 1011 O O . VAL B 1 37 ? -18.562 -1.436 0.625 1 88.81 37 VAL B O 1
ATOM 1014 N N . ASN B 1 38 ? -20.266 -1.694 2.166 1 88.75 38 ASN B N 1
ATOM 1015 C CA . ASN B 1 38 ? -20.812 -2.902 1.559 1 88.75 38 ASN B CA 1
ATOM 1016 C C . ASN B 1 38 ? -19.719 -3.943 1.305 1 88.75 38 ASN B C 1
ATOM 1018 O O . ASN B 1 38 ? -19.594 -4.461 0.193 1 88.75 38 ASN B O 1
ATOM 1022 N N . ASP B 1 39 ? -18.797 -4.121 2.238 1 88.19 39 ASP B N 1
ATOM 1023 C CA . ASP B 1 39 ? -17.766 -5.148 2.238 1 88.19 39 ASP B CA 1
ATOM 1024 C C . ASP B 1 39 ? -16.672 -4.828 1.224 1 88.19 39 ASP B C 1
ATOM 1026 O O . ASP B 1 39 ? -15.945 -5.723 0.778 1 88.19 39 ASP B O 1
ATOM 1030 N N . GLU B 1 40 ? -16.688 -3.555 0.799 1 91.38 40 GLU B N 1
ATOM 1031 C CA . GLU B 1 40 ? -15.633 -3.086 -0.089 1 91.38 40 GLU B CA 1
ATOM 1032 C C . GLU B 1 40 ? -14.734 -2.074 0.614 1 91.38 40 GLU B C 1
ATOM 1034 O O . GLU B 1 40 ? -15.203 -1.278 1.43 1 91.38 40 GLU B O 1
ATOM 1039 N N . ILE B 1 41 ? -13.484 -2.189 0.262 1 95.5 41 ILE B N 1
ATOM 1040 C CA . ILE B 1 41 ? -12.539 -1.221 0.8 1 95.5 41 ILE B CA 1
ATOM 1041 C C . ILE B 1 41 ? -12.336 -0.089 -0.204 1 95.5 41 ILE B C 1
ATOM 1043 O O . ILE B 1 41 ? -11.922 -0.327 -1.343 1 95.5 41 ILE B O 1
ATOM 1047 N N . ILE B 1 42 ? -12.641 1.155 0.221 1 95.81 42 ILE B N 1
ATOM 1048 C CA . ILE B 1 42 ? -12.5 2.338 -0.62 1 95.81 42 ILE B CA 1
ATOM 1049 C C . ILE B 1 42 ? -11.367 3.213 -0.088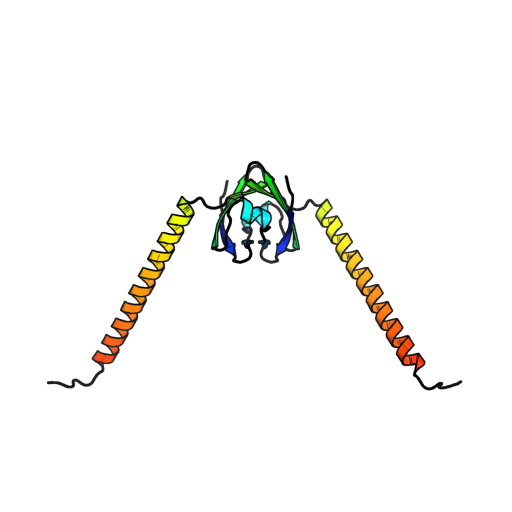 1 95.81 42 ILE B C 1
ATOM 1051 O O . ILE B 1 42 ? -11.273 3.457 1.117 1 95.81 42 ILE B O 1
ATOM 1055 N N . ILE B 1 43 ? -10.5 3.666 -0.974 1 96.38 43 ILE B N 1
ATOM 1056 C CA . ILE B 1 43 ? -9.414 4.586 -0.641 1 96.38 43 ILE B CA 1
ATOM 1057 C C . ILE B 1 43 ? -9.797 6.004 -1.066 1 96.38 43 ILE B C 1
ATOM 1059 O O . ILE B 1 43 ? -10.188 6.23 -2.213 1 96.38 43 ILE B O 1
ATOM 1063 N N . LYS B 1 44 ? -9.672 6.906 -0.128 1 95.88 44 LYS B N 1
ATOM 1064 C CA . LYS B 1 44 ? -9.945 8.312 -0.403 1 95.88 44 LYS B CA 1
ATOM 1065 C C . LYS B 1 44 ? -8.695 9.164 -0.224 1 95.88 44 LYS B C 1
ATOM 1067 O O . LYS B 1 44 ? -8.109 9.195 0.859 1 95.88 44 LYS B O 1
ATOM 1072 N N . PRO B 1 45 ? -8.289 9.844 -1.268 1 96.88 45 PRO B N 1
ATOM 1073 C CA . PRO B 1 45 ? -7.188 10.789 -1.133 1 96.88 45 PRO B CA 1
ATOM 1074 C C . PRO B 1 45 ? -7.527 11.969 -0.224 1 96.88 45 PRO B C 1
ATOM 1076 O O . PRO B 1 45 ? -8.703 12.25 0.018 1 96.88 45 PRO B O 1
ATOM 1079 N N . PRO B 1 46 ? -6.535 12.602 0.265 1 96.62 46 PRO B N 1
ATOM 1080 C CA . PRO B 1 46 ? -6.828 13.797 1.062 1 96.62 46 PRO B CA 1
ATOM 1081 C C . PRO B 1 46 ? -7.352 14.953 0.217 1 96.62 46 PRO B C 1
ATOM 1083 O O . PRO B 1 46 ? -7.023 15.062 -0.968 1 96.62 46 PRO B O 1
ATOM 1086 N N . THR B 1 47 ? -8.219 15.734 0.827 1 95.81 47 THR B N 1
ATOM 1087 C CA . THR B 1 47 ? -8.625 16.984 0.193 1 95.81 47 THR B CA 1
ATOM 1088 C C . THR B 1 47 ? -7.508 18.016 0.26 1 95.81 47 THR B C 1
ATOM 1090 O O . THR B 1 47 ? -6.527 17.828 0.984 1 95.81 47 THR B O 1
ATOM 1093 N N . ASP B 1 48 ? -7.637 19.094 -0.481 1 96.25 48 ASP B N 1
ATOM 1094 C CA . ASP B 1 48 ? -6.66 20.188 -0.438 1 96.25 48 ASP B CA 1
ATOM 1095 C C . ASP B 1 48 ? -6.578 20.797 0.96 1 96.25 48 ASP B C 1
ATOM 1097 O O . ASP B 1 48 ? -5.492 21.156 1.423 1 96.25 48 ASP B O 1
ATOM 1101 N N . GLU B 1 49 ? -7.738 20.875 1.484 1 97.81 49 GLU B N 1
ATOM 1102 C CA . GLU B 1 49 ? -7.789 21.422 2.836 1 97.81 49 GLU B CA 1
ATOM 1103 C C . GLU B 1 49 ? -7.027 20.531 3.818 1 97.81 49 GLU B C 1
ATOM 1105 O O . GLU B 1 49 ? -6.293 21.047 4.676 1 97.81 49 GLU B O 1
ATOM 1110 N N . GLU B 1 50 ? -7.219 19.281 3.684 1 96.88 50 GLU B N 1
ATOM 1111 C CA . GLU B 1 50 ? -6.52 18.328 4.555 1 96.88 50 GLU B CA 1
ATOM 1112 C C . GLU B 1 50 ? -5.012 18.406 4.34 1 96.88 50 GLU B C 1
ATOM 1114 O O . GLU B 1 50 ? -4.238 18.328 5.297 1 96.88 50 GLU B O 1
ATOM 1119 N N . ARG B 1 51 ? -4.633 18.516 3.16 1 96.62 51 ARG B N 1
ATOM 1120 C CA . ARG B 1 51 ? -3.215 18.641 2.832 1 96.62 51 ARG B CA 1
ATOM 1121 C C . ARG B 1 51 ? -2.619 19.891 3.471 1 96.62 51 ARG B C 1
ATOM 1123 O O . ARG B 1 51 ? -1.523 19.859 4.031 1 96.62 51 ARG B O 1
ATOM 1130 N N . LEU B 1 52 ? -3.363 20.953 3.361 1 96.94 52 LEU B N 1
ATOM 1131 C CA . LEU B 1 52 ? -2.914 22.219 3.93 1 96.94 52 LEU B CA 1
ATOM 1132 C C . LEU B 1 52 ? -2.787 22.125 5.445 1 96.94 52 LEU B C 1
ATOM 1134 O O . LEU B 1 52 ? -1.785 22.547 6.02 1 96.94 52 LEU B O 1
ATOM 1138 N N . ALA B 1 53 ? -3.775 21.609 6 1 97.5 53 ALA B N 1
ATOM 1139 C CA . ALA B 1 53 ? -3.77 21.453 7.449 1 97.5 53 ALA B CA 1
ATOM 1140 C C . ALA B 1 53 ? -2.572 20.609 7.902 1 97.5 53 ALA B C 1
ATOM 1142 O O . ALA B 1 53 ? -1.909 20.953 8.883 1 97.5 53 ALA B O 1
ATOM 1143 N N . GLU B 1 54 ? -2.248 19.531 7.195 1 96.12 54 GLU B N 1
ATOM 1144 C CA . GLU B 1 54 ? -1.113 18.672 7.531 1 96.12 54 GLU B CA 1
ATOM 1145 C C . GLU B 1 54 ? 0.205 19.438 7.391 1 96.12 54 GLU B C 1
ATOM 1147 O O . GLU B 1 54 ? 1.115 19.25 8.203 1 96.12 54 GLU B O 1
ATOM 1152 N N . GLY B 1 55 ? 0.265 20.188 6.332 1 96.56 55 GLY B N 1
ATOM 1153 C CA . GLY B 1 55 ? 1.451 21 6.145 1 96.56 55 GLY B CA 1
ATOM 1154 C C . GLY B 1 55 ? 1.693 21.969 7.289 1 96.56 55 GLY B C 1
ATOM 1155 O O . GLY B 1 55 ? 2.82 22.094 7.777 1 96.56 55 GLY B O 1
ATOM 1156 N N . TYR B 1 56 ? 0.632 22.609 7.762 1 97.81 56 TYR B N 1
ATOM 1157 C CA . TYR B 1 56 ? 0.726 23.547 8.875 1 97.81 56 TYR B CA 1
ATOM 1158 C C . TYR B 1 56 ? 1.141 22.828 10.156 1 97.81 56 TYR B C 1
ATOM 1160 O O . TYR B 1 56 ? 1.97 23.328 10.914 1 97.81 56 TYR B O 1
ATOM 1168 N N . LYS B 1 57 ? 0.522 21.75 10.328 1 97.19 57 LYS B N 1
ATOM 1169 C CA . LYS B 1 57 ? 0.861 20.953 11.5 1 97.19 57 LYS B CA 1
ATOM 1170 C C . LYS B 1 57 ? 2.34 20.578 11.5 1 97.19 57 LYS B C 1
ATOM 1172 O O . LYS B 1 57 ? 3.014 20.688 12.531 1 97.19 57 LYS B O 1
ATOM 1177 N N . LYS B 1 58 ? 2.834 20.125 10.367 1 96.38 58 LYS B N 1
ATOM 1178 C CA . LYS B 1 58 ? 4.234 19.734 10.266 1 96.38 58 LYS B CA 1
ATOM 1179 C C . LYS B 1 58 ? 5.16 20.922 10.539 1 96.38 58 LYS B C 1
ATOM 1181 O O . LYS B 1 58 ? 6.195 20.766 11.195 1 96.38 58 LYS B O 1
ATOM 1186 N N . ARG B 1 59 ? 4.797 22.031 10.062 1 97.62 59 ARG B N 1
ATOM 1187 C CA . ARG B 1 59 ? 5.594 23.234 10.289 1 97.62 59 ARG B CA 1
ATOM 1188 C C . ARG B 1 59 ? 5.602 23.625 11.766 1 97.62 59 ARG B C 1
ATOM 1190 O O . ARG B 1 59 ? 6.645 23.984 12.32 1 97.62 59 ARG B O 1
ATOM 1197 N N . ALA B 1 60 ? 4.516 23.578 12.367 1 98.12 60 ALA B N 1
ATOM 1198 C CA . ALA B 1 60 ? 4.398 23.891 13.789 1 98.12 60 ALA B CA 1
ATOM 1199 C C . ALA B 1 60 ? 5.227 22.922 14.633 1 98.12 60 ALA B C 1
ATOM 1201 O O . ALA B 1 60 ? 5.906 23.344 15.57 1 98.12 60 ALA B O 1
ATOM 1202 N N . ASP B 1 61 ? 5.203 21.672 14.281 1 98.06 61 ASP B N 1
ATOM 1203 C CA . ASP B 1 61 ? 5.969 20.656 15 1 98.06 61 ASP B CA 1
ATOM 1204 C C . ASP B 1 61 ? 7.469 20.922 14.891 1 98.06 61 ASP B C 1
ATOM 1206 O O . ASP B 1 61 ? 8.203 20.797 15.875 1 98.06 61 ASP B O 1
ATOM 1210 N N . ARG B 1 62 ? 7.809 21.234 13.688 1 97.94 62 ARG B N 1
ATOM 1211 C CA . ARG B 1 62 ? 9.219 21.547 13.469 1 97.94 62 ARG B CA 1
ATOM 1212 C C . ARG B 1 62 ? 9.656 22.75 14.305 1 97.94 62 ARG B C 1
ATOM 1214 O O . ARG B 1 62 ? 10.734 22.734 14.898 1 97.94 62 ARG B O 1
ATOM 1221 N N . SER B 1 63 ? 8.758 23.734 14.406 1 98.06 63 SER B N 1
ATOM 1222 C CA . SER B 1 63 ? 9.047 24.922 15.195 1 98.06 63 SER B CA 1
ATOM 1223 C C . SER B 1 63 ? 9.156 24.578 16.688 1 98.06 63 SER B C 1
ATOM 1225 O O . SER B 1 63 ? 10.062 25.062 17.359 1 98.06 63 SER B O 1
ATOM 1227 N N . ARG B 1 64 ? 8.297 23.812 17.094 1 98.38 64 ARG B N 1
ATOM 1228 C CA . ARG B 1 64 ? 8.312 23.406 18.5 1 98.38 64 ARG B CA 1
ATOM 1229 C C . ARG B 1 64 ? 9.586 22.625 18.828 1 98.38 64 ARG B C 1
ATOM 1231 O O . ARG B 1 64 ? 10.195 22.859 19.875 1 98.38 64 ARG B O 1
ATOM 1238 N N . GLN B 1 65 ? 9.992 21.75 17.938 1 98.31 65 GLN B N 1
ATOM 1239 C CA . GLN B 1 65 ? 11.195 20.953 18.156 1 98.31 65 GLN B CA 1
ATOM 1240 C C . GLN B 1 65 ? 12.438 21.828 18.219 1 98.31 65 GLN B C 1
ATOM 1242 O O . GLN B 1 65 ? 13.336 21.594 19.031 1 98.31 65 GLN B O 1
ATOM 1247 N N . LEU B 1 66 ? 12.383 22.812 17.375 1 97.81 66 LEU B N 1
ATOM 1248 C CA . LEU B 1 66 ? 13.516 23.734 17.344 1 97.81 66 LEU B CA 1
ATOM 1249 C C . LEU B 1 66 ? 13.594 24.547 18.641 1 97.81 66 LEU B C 1
ATOM 1251 O O . LEU B 1 66 ? 14.672 24.734 19.188 1 97.81 66 LEU B O 1
ATOM 1255 N N . VAL B 1 67 ? 12.461 24.953 19.141 1 97.56 67 VAL B N 1
ATOM 1256 C CA . VAL B 1 67 ? 12.406 25.719 20.391 1 97.56 67 VAL B CA 1
ATOM 1257 C C . VAL B 1 67 ? 12.867 24.844 21.547 1 97.56 67 VAL B C 1
ATOM 1259 O O . VAL B 1 67 ? 13.648 25.297 22.391 1 97.56 67 VAL B O 1
ATOM 1262 N N . GLU B 1 68 ? 12.523 23.594 21.516 1 97.81 68 GLU B N 1
ATOM 1263 C CA . GLU B 1 68 ? 12.914 22.688 22.578 1 97.81 68 GLU B CA 1
ATOM 1264 C C . GLU B 1 68 ? 14.414 22.406 22.547 1 97.81 68 GLU B C 1
ATOM 1266 O O . GLU B 1 68 ? 15.062 22.344 23.594 1 97.81 68 GLU B O 1
ATOM 1271 N N . GLU B 1 69 ? 14.82 22.266 21.312 1 97.44 69 GLU B N 1
ATOM 1272 C CA . GLU B 1 69 ? 16.266 22.047 21.156 1 97.44 69 GLU B CA 1
ATOM 1273 C C . GLU B 1 69 ? 17.062 23.266 21.641 1 97.44 69 GLU B C 1
ATOM 1275 O O . GLU B 1 69 ? 18.094 23.109 22.297 1 97.44 69 GLU B O 1
ATOM 1280 N N . MET B 1 70 ? 16.531 24.406 21.344 1 97.38 70 MET B N 1
ATOM 1281 C CA . MET B 1 70 ? 17.219 25.625 21.75 1 97.38 70 MET B CA 1
ATOM 1282 C C . MET B 1 70 ? 17.172 25.781 23.266 1 97.38 70 MET B C 1
ATOM 1284 O O . MET B 1 70 ? 18.156 26.234 23.875 1 97.38 70 MET B O 1
ATOM 1288 N N . GLU B 1 71 ? 16.094 25.406 23.797 1 96.5 71 GLU B N 1
ATOM 1289 C CA . GLU B 1 71 ? 15.969 25.469 25.25 1 96.5 71 GLU B CA 1
ATOM 1290 C C . GLU B 1 71 ? 16.906 24.453 25.922 1 96.5 71 GLU B C 1
ATOM 1292 O O . GLU B 1 71 ? 17.5 24.734 26.969 1 96.5 71 GLU B O 1
ATOM 1297 N N . GLY B 1 72 ? 17 23.344 25.25 1 93.06 72 GLY B N 1
ATOM 1298 C CA . GLY B 1 72 ? 17.938 22.359 25.766 1 93.06 72 GLY B CA 1
ATOM 1299 C C . GLY B 1 72 ? 19.375 22.812 25.672 1 93.06 72 GLY B C 1
ATOM 1300 O O . GLY B 1 72 ? 20.141 22.656 26.641 1 93.06 72 GLY B O 1
ATOM 1301 N N . THR B 1 73 ? 19.719 23.375 24.578 1 94.19 73 THR B N 1
ATOM 1302 C CA . THR B 1 73 ? 21.062 23.875 24.375 1 94.19 73 THR B CA 1
ATOM 1303 C C . THR B 1 73 ? 21.359 25.031 25.344 1 94.19 73 THR B C 1
ATOM 1305 O O . THR B 1 73 ? 22.469 25.109 25.891 1 94.19 73 THR B O 1
ATOM 1308 N N . SER B 1 74 ? 20.344 25.891 25.594 1 93.88 74 SER B N 1
ATOM 1309 C CA . SER B 1 74 ? 20.5 27.016 26.531 1 93.88 74 SER B CA 1
ATOM 1310 C C . SER B 1 74 ? 20.672 26.516 27.969 1 93.88 74 SER B C 1
ATOM 1312 O O . SER B 1 74 ? 21.516 27.031 28.703 1 93.88 74 SER B O 1
ATOM 1314 N N . ALA B 1 75 ? 19.938 25.484 28.312 1 94.5 75 ALA B N 1
ATOM 1315 C CA . ALA B 1 75 ? 20.047 24.922 29.641 1 94.5 75 ALA B CA 1
ATOM 1316 C C . ALA B 1 75 ? 21.422 24.297 29.859 1 94.5 75 ALA B C 1
ATOM 1318 O O . ALA B 1 75 ? 22.016 24.438 30.938 1 94.5 75 ALA B O 1
ATOM 1319 N N . GLU B 1 76 ? 21.859 23.656 28.797 1 91.56 76 GLU B N 1
ATOM 1320 C CA . GLU B 1 76 ? 23.188 23.047 28.891 1 91.56 76 GLU B CA 1
ATOM 1321 C C . GLU B 1 76 ? 24.281 24.094 29.031 1 91.56 76 GLU B C 1
ATOM 1323 O O . GLU B 1 76 ? 25.234 23.922 29.797 1 91.56 76 GLU B O 1
ATOM 1328 N N . ALA B 1 77 ? 24.141 25.234 28.422 1 93.81 77 ALA B N 1
ATOM 1329 C CA . ALA B 1 77 ? 25.109 26.328 28.5 1 93.81 77 ALA B CA 1
ATOM 1330 C C . ALA B 1 77 ? 25.109 26.953 29.891 1 93.81 77 ALA B C 1
ATOM 1332 O O . ALA B 1 77 ? 26.172 27.266 30.438 1 93.81 77 ALA B O 1
ATOM 1333 N N . THR B 1 78 ? 23.938 27.062 30.469 1 91.38 78 THR B N 1
ATOM 1334 C CA . THR B 1 78 ? 23.797 27.625 31.812 1 91.38 78 THR B CA 1
ATOM 1335 C C . THR B 1 78 ? 24.391 26.703 32.844 1 91.38 78 THR B C 1
ATOM 1337 O O . THR B 1 78 ? 25.062 27.156 33.781 1 91.38 78 THR B O 1
ATOM 1340 N N . ASP B 1 79 ? 24.188 25.375 32.594 1 88.44 79 ASP B N 1
ATOM 1341 C CA . ASP B 1 79 ? 24.75 24.375 33.5 1 88.44 79 ASP B CA 1
ATOM 1342 C C . ASP B 1 79 ? 26.281 24.375 33.438 1 88.44 79 ASP B C 1
ATOM 1344 O O . ASP B 1 79 ? 26.953 24.297 34.469 1 88.44 79 ASP B O 1
ATOM 1348 N N . ARG B 1 80 ? 26.844 24.484 32.281 1 88.12 80 ARG B N 1
ATOM 1349 C CA . ARG B 1 80 ? 28.281 24.484 32.094 1 88.12 80 ARG B CA 1
ATOM 1350 C C . ARG B 1 80 ? 28.906 25.766 32.656 1 88.12 80 ARG B C 1
ATOM 1352 O O . ARG B 1 80 ? 30.016 25.719 33.188 1 88.12 80 ARG B O 1
ATOM 1359 N N . LEU B 1 81 ? 28.188 26.891 32.594 1 88.69 81 LEU B N 1
ATOM 1360 C CA . LEU B 1 81 ? 28.656 28.172 33.125 1 88.69 81 LEU B CA 1
ATOM 1361 C C . LEU B 1 81 ? 28.578 28.203 34.656 1 88.69 81 LEU B C 1
ATOM 1363 O O . LEU B 1 81 ? 29.422 28.797 35.312 1 88.69 81 LEU B O 1
ATOM 1367 N N . GLY B 1 82 ? 27.547 27.688 35.125 1 81.06 82 GLY B N 1
ATOM 1368 C CA . GLY B 1 82 ? 27.469 27.594 36.562 1 81.06 82 GLY B CA 1
ATOM 1369 C C . GLY B 1 82 ? 28.656 26.891 37.188 1 81.06 82 GLY B C 1
ATOM 1370 O O . GLY B 1 82 ? 28.984 27.125 38.344 1 81.06 82 GLY B O 1
ATOM 1371 N N . ASP B 1 83 ? 29.375 25.953 36.469 1 71.44 83 ASP B N 1
ATOM 1372 C CA . ASP B 1 83 ? 30.578 25.297 36.938 1 71.44 83 ASP B CA 1
ATOM 1373 C C . ASP B 1 83 ? 31.828 26.125 36.625 1 71.44 83 ASP B C 1
ATOM 1375 O O . ASP B 1 83 ? 32.938 25.75 37 1 71.44 83 ASP B O 1
ATOM 1379 N N . ALA B 1 84 ? 31.703 27.062 35.812 1 70.94 84 ALA B N 1
ATOM 1380 C CA . ALA B 1 84 ? 32.875 27.891 35.469 1 70.94 84 ALA B CA 1
ATOM 1381 C C . ALA B 1 84 ? 33.375 28.656 36.688 1 70.94 84 ALA B C 1
ATOM 1383 O O . ALA B 1 84 ? 32.562 29.062 37.531 1 70.94 84 ALA B O 1
ATOM 1384 N N . PRO B 1 85 ? 34.812 28.531 36.844 1 64.69 85 PRO B N 1
ATOM 1385 C CA . PRO B 1 85 ? 35.344 29.297 37.969 1 64.69 85 PRO B CA 1
ATOM 1386 C C . PRO B 1 85 ? 34.906 30.766 37.969 1 64.69 85 PRO B C 1
ATOM 1388 O O . PRO B 1 85 ? 34.562 31.312 36.906 1 64.69 85 PRO B O 1
ATOM 1391 N N . GLU B 1 86 ? 34.438 31.188 39.031 1 57.62 86 GLU B N 1
ATOM 1392 C CA . GLU B 1 86 ? 34.062 32.594 39.188 1 57.62 86 GLU B CA 1
ATOM 1393 C C . GLU B 1 86 ? 35.156 33.531 38.656 1 57.62 86 GLU B C 1
ATOM 1395 O O . GLU B 1 86 ? 36.281 33.531 39.156 1 57.62 86 GLU B O 1
ATOM 1400 N N . TRP B 1 87 ? 35.406 33.562 37.438 1 60.09 87 TRP B N 1
ATOM 1401 C CA . TRP B 1 87 ? 36.375 34.594 37.125 1 60.09 87 TRP B CA 1
ATOM 1402 C C . TRP B 1 87 ? 35.844 35.969 37.5 1 60.09 87 TRP B C 1
ATOM 1404 O O . TRP B 1 87 ? 34.812 36.406 36.969 1 60.09 87 TRP B O 1
ATOM 1414 N N . GLY B 1 88 ? 35.594 36.062 38.75 1 45.5 88 GLY B N 1
ATOM 1415 C CA . GLY B 1 88 ? 35.188 37.375 39.25 1 45.5 88 GLY B CA 1
ATOM 1416 C C . GLY B 1 88 ? 35.844 38.531 38.5 1 45.5 88 GLY B C 1
ATOM 1417 O O . GLY B 1 88 ? 36.969 38.375 37.969 1 45.5 88 GLY B O 1
ATOM 1418 N N . GLU B 1 89 ? 35 39.594 38.219 1 41.44 89 GLU B N 1
ATOM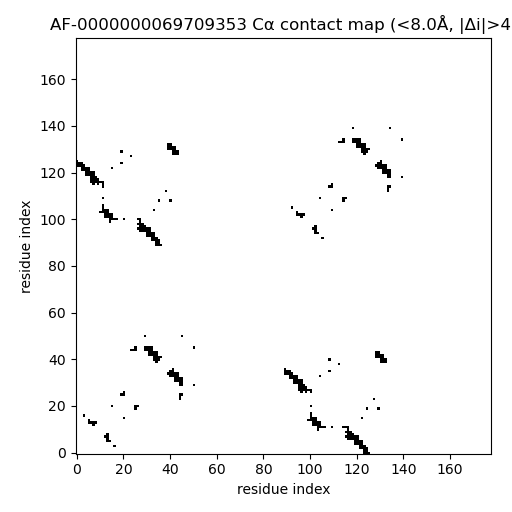 1419 C CA . GLU B 1 89 ? 35.594 40.938 38.031 1 41.44 89 GLU B CA 1
ATOM 1420 C C . GLU B 1 89 ? 36.625 41.25 39.094 1 41.44 89 GLU B C 1
ATOM 1422 O O . GLU B 1 89 ? 36.531 40.781 40.25 1 41.44 89 GLU B O 1
#

Radius of gyration: 29.01 Å; Cα contacts (8 Å, |Δi|>4): 211; chains: 2; bounding box: 61×92×61 Å